Protein AF-A0A834FD44-F1 (afdb_monomer_lite)

pLDDT: mean 79.16, std 14.27, range [34.28, 94.75]

Foldseek 3Di:
DVVVVVLLVVVVCCQPPVLDDDDRDDPDPVSLCVCVVCVPRDWDKDFDKDFDCDDPPPDDPDPDRDDGAIGGPRDIDTDDDDPCVVLNVCVVVVNDPVVSVVVVVVVVVVVVVVVVVVVVVVLVVVLVPDPDDVVNVVSVVVPD

Secondary structure (DSSP, 8-state):
-HHHHHHHHHHHHIIIII--------S-GGGGGHHHH-TTT---EEEEEEEE-----S---S------EEEEEEEEEESPPPTTHHHHHHHHTT--HHHHHHHHHHHHHHHHHHHHHHHHHHHHHHHHH---HHHHHHHHHH--

InterPro domains:
  IPR000432 DNA mismatch repair protein MutS, C-terminal [PF00488] (4-111)
  IPR000432 DNA mismatch repair protein MutS, C-terminal [SM00534] (1-108)
  IPR027417 P-loop containing nucleoside triphosphate hydrolase [G3DSA:3.40.50.300] (3-142)
  IPR027417 P-loop containing nucleoside triphosphate hydrolase [SSF52540] (3-112)
  IPR045076 DNA mismatch repair MutS [PTHR11361] (4-123)

Organism: Oryzias melastigma (NCBI:txid30732)

Radius of gyration: 21.46 Å; chains: 1; bounding box: 53×49×44 Å

Sequence (144 aa):
MMVIAIAYATLEYFIKHVKSFTLFVTHYPPLCELERTYPDHVSNYHMAFLLNETCISSDTSDSDVQPEFITFLYKLTEGAAGQSYGLNVAKLAGVPDPILCTAARKAQELESVVEARRRSKKLLTDMWSITDKPSLMQWLQSNS

Structure (mmCIF, N/CA/C/O backbone):
data_AF-A0A834FD44-F1
#
_entry.id   AF-A0A834FD44-F1
#
loop_
_atom_site.group_PDB
_atom_site.id
_atom_site.type_symbol
_atom_site.label_atom_id
_atom_site.label_alt_id
_atom_site.label_comp_id
_atom_site.label_asym_id
_atom_site.label_entity_id
_atom_site.label_seq_id
_atom_site.pdbx_PDB_ins_code
_atom_site.Cartn_x
_atom_site.Cartn_y
_atom_site.Cartn_z
_atom_site.occupa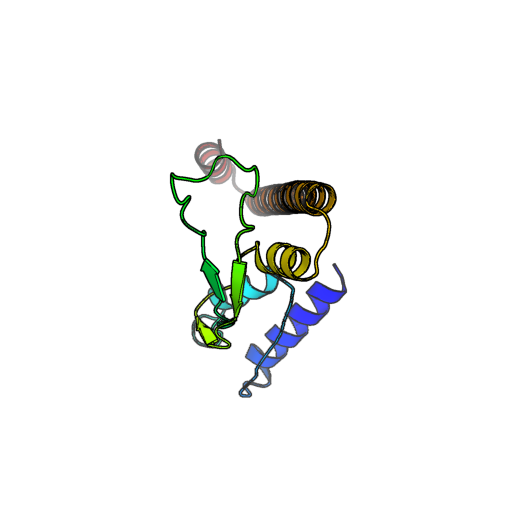ncy
_atom_site.B_iso_or_equiv
_atom_site.auth_seq_id
_atom_site.auth_comp_id
_atom_site.auth_asym_id
_atom_site.auth_atom_id
_atom_site.pdbx_PDB_model_num
ATOM 1 N N . MET A 1 1 ? -12.254 6.963 -7.212 1.00 65.06 1 MET A N 1
ATOM 2 C CA . MET A 1 1 ? -12.315 7.080 -5.733 1.00 65.06 1 MET A CA 1
ATOM 3 C C . MET A 1 1 ? -13.257 6.076 -5.077 1.00 65.06 1 MET A C 1
ATOM 5 O O . MET A 1 1 ? -12.914 5.608 -4.005 1.00 65.06 1 MET A O 1
ATOM 9 N N . MET A 1 2 ? -14.389 5.708 -5.690 1.00 82.88 2 MET A N 1
ATOM 10 C CA . MET A 1 2 ? -15.369 4.800 -5.067 1.00 82.88 2 MET A CA 1
ATOM 11 C C . MET A 1 2 ? -14.781 3.443 -4.633 1.00 82.88 2 MET A C 1
ATOM 13 O O . MET A 1 2 ? -15.014 3.020 -3.512 1.00 82.88 2 MET A O 1
ATOM 17 N N . VAL A 1 3 ? -13.946 2.806 -5.464 1.00 86.94 3 VAL A N 1
ATOM 18 C CA . VAL A 1 3 ? -13.345 1.494 -5.135 1.00 86.94 3 VAL A CA 1
ATOM 19 C C . VAL A 1 3 ? -12.409 1.567 -3.919 1.00 86.94 3 VAL A C 1
ATOM 21 O O . VAL A 1 3 ? -12.448 0.699 -3.056 1.00 86.94 3 VAL A O 1
ATOM 24 N N . ILE A 1 4 ? -11.633 2.650 -3.801 1.00 87.00 4 ILE A N 1
ATOM 25 C CA . ILE A 1 4 ? -10.753 2.894 -2.646 1.00 87.00 4 ILE A CA 1
ATOM 26 C C . ILE A 1 4 ? -11.590 3.104 -1.377 1.00 87.00 4 ILE A C 1
ATOM 28 O O . ILE A 1 4 ? -11.252 2.568 -0.327 1.00 87.00 4 ILE A O 1
ATOM 32 N N . ALA A 1 5 ? -12.700 3.844 -1.477 1.00 88.38 5 ALA A N 1
ATOM 33 C CA . ALA A 1 5 ? -13.600 4.079 -0.349 1.00 88.38 5 ALA A CA 1
ATOM 34 C C . ALA A 1 5 ? -14.266 2.782 0.139 1.00 88.38 5 ALA A C 1
ATOM 36 O O . ALA A 1 5 ? -14.348 2.555 1.342 1.00 88.38 5 ALA A O 1
ATOM 37 N N . ILE A 1 6 ? -14.681 1.907 -0.782 1.00 92.44 6 ILE A N 1
ATOM 38 C CA . ILE A 1 6 ? -15.235 0.589 -0.442 1.00 92.44 6 ILE A CA 1
ATOM 39 C C . ILE A 1 6 ? -14.177 -0.269 0.260 1.00 92.44 6 ILE A C 1
ATOM 41 O O . ILE A 1 6 ? -14.469 -0.866 1.295 1.00 92.44 6 ILE A O 1
ATOM 45 N N . ALA A 1 7 ? -12.947 -0.302 -0.260 1.00 92.38 7 ALA A N 1
ATOM 46 C CA . ALA A 1 7 ? -11.853 -1.053 0.352 1.00 92.38 7 ALA A CA 1
ATOM 47 C C . ALA A 1 7 ? -11.535 -0.545 1.769 1.00 92.38 7 ALA A C 1
ATOM 49 O O . ALA A 1 7 ? -11.420 -1.349 2.691 1.00 92.38 7 ALA A O 1
ATOM 50 N N . TYR A 1 8 ? -11.473 0.778 1.954 1.00 91.88 8 TYR A N 1
ATOM 51 C CA . TYR A 1 8 ? -11.283 1.411 3.261 1.00 91.88 8 TYR A CA 1
ATOM 52 C C . TYR A 1 8 ? -12.393 1.021 4.244 1.00 91.88 8 TYR A C 1
ATOM 54 O O . TYR A 1 8 ? -12.104 0.515 5.324 1.00 91.88 8 TYR A O 1
ATOM 62 N N . ALA A 1 9 ? -13.661 1.208 3.860 1.00 92.25 9 ALA A N 1
ATOM 63 C CA . ALA A 1 9 ? -14.804 0.921 4.726 1.00 92.25 9 ALA A CA 1
ATOM 64 C C . ALA A 1 9 ? -14.886 -0.567 5.096 1.00 92.25 9 ALA A C 1
ATOM 66 O O . ALA A 1 9 ? -15.201 -0.913 6.231 1.00 92.25 9 ALA A O 1
ATOM 67 N N . THR A 1 10 ? -14.560 -1.449 4.148 1.00 93.69 10 THR A N 1
ATO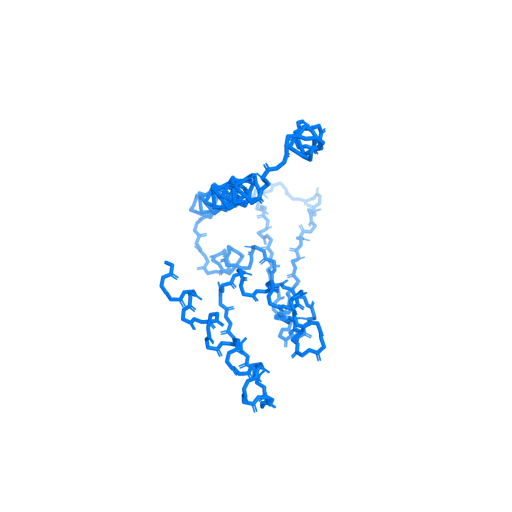M 68 C CA . THR A 1 10 ? -14.517 -2.896 4.383 1.00 93.69 10 THR A CA 1
ATOM 69 C C . THR A 1 10 ? -13.427 -3.241 5.391 1.00 93.69 10 THR A C 1
ATOM 71 O O . THR A 1 10 ? -13.707 -3.903 6.387 1.00 93.69 10 THR A O 1
ATOM 74 N N . LEU A 1 11 ? -12.199 -2.760 5.176 1.00 92.88 11 LEU A N 1
ATOM 75 C CA . LEU A 1 11 ? -11.080 -3.011 6.082 1.00 92.88 11 LEU A CA 1
ATOM 76 C C . LEU A 1 11 ? -11.365 -2.467 7.490 1.00 92.88 11 LEU A C 1
ATOM 78 O O . LEU A 1 11 ? -11.183 -3.180 8.475 1.00 92.88 11 LEU A O 1
ATOM 82 N N . GLU A 1 12 ? -11.895 -1.247 7.592 1.00 92.81 12 GLU A N 1
ATOM 83 C CA . GLU A 1 12 ? -12.296 -0.651 8.869 1.00 92.81 12 GLU A CA 1
ATOM 84 C C . GLU A 1 12 ? -13.383 -1.472 9.580 1.00 92.81 12 GLU A C 1
ATOM 86 O O . GLU A 1 12 ? -13.323 -1.655 10.800 1.00 92.81 12 GLU A O 1
ATOM 91 N N . TYR A 1 13 ? -14.346 -2.019 8.833 1.00 94.25 13 TYR A N 1
ATOM 92 C CA . TYR A 1 13 ? -15.382 -2.880 9.396 1.00 94.25 13 TYR A CA 1
ATOM 93 C C . TYR A 1 13 ? -14.799 -4.161 10.005 1.00 94.25 13 TYR A C 1
ATOM 95 O O . TYR A 1 13 ? -15.177 -4.547 11.116 1.00 94.25 13 TYR A O 1
ATOM 103 N N . PHE A 1 14 ? -13.835 -4.792 9.328 1.00 94.38 14 PHE A N 1
ATOM 104 C CA . PHE A 1 14 ? -13.141 -5.966 9.862 1.00 94.38 14 PHE A CA 1
ATOM 105 C C . PHE A 1 14 ? -12.357 -5.646 11.139 1.00 94.38 14 PHE A C 1
ATOM 107 O O . PHE A 1 14 ? -12.423 -6.421 12.093 1.00 94.38 14 PHE A O 1
ATOM 114 N N . ILE A 1 15 ? -11.690 -4.491 11.192 1.00 91.94 15 ILE A N 1
ATOM 115 C CA . ILE A 1 15 ? -10.914 -4.055 12.363 1.00 91.94 15 ILE A CA 1
ATOM 116 C C . ILE A 1 15 ? -11.829 -3.788 13.568 1.00 91.94 15 ILE A C 1
ATOM 118 O O . ILE A 1 15 ? -11.548 -4.242 14.677 1.00 91.94 15 ILE A O 1
ATOM 122 N N . LYS A 1 16 ? -12.934 -3.057 13.374 1.00 92.50 16 LYS A N 1
ATOM 123 C CA . LYS A 1 16 ? -13.795 -2.605 14.481 1.00 92.50 16 LYS A CA 1
ATOM 124 C C . LYS A 1 16 ? -14.817 -3.641 14.933 1.00 92.50 16 LYS A C 1
ATOM 126 O O . LYS A 1 16 ? -15.025 -3.798 16.137 1.00 92.50 16 LYS A O 1
ATOM 131 N N . HIS A 1 17 ? -15.482 -4.300 13.987 1.00 93.75 17 HIS A N 1
ATOM 132 C CA . HIS A 1 17 ? -16.663 -5.113 14.271 1.00 93.75 17 HIS A CA 1
ATOM 133 C C . HIS A 1 17 ? -16.350 -6.605 14.305 1.00 93.75 17 HIS A C 1
ATOM 135 O O . HIS A 1 17 ? -16.710 -7.270 15.271 1.00 93.75 17 HIS A O 1
ATOM 141 N N . VAL A 1 18 ? -15.683 -7.127 13.273 1.00 94.75 18 VAL A N 1
ATOM 142 C CA . VAL A 1 18 ? -15.460 -8.577 13.142 1.00 94.75 18 VAL A CA 1
ATOM 143 C C . VAL A 1 18 ? -14.324 -9.050 14.048 1.00 94.75 18 VAL A C 1
ATOM 145 O O . VAL A 1 18 ? -14.452 -10.088 14.692 1.00 94.75 18 VAL A O 1
ATOM 148 N N . LYS A 1 19 ? -13.222 -8.288 14.114 1.00 90.50 19 LYS A N 1
ATOM 149 C CA . LYS A 1 19 ? -12.014 -8.607 14.898 1.00 90.50 19 LYS A CA 1
ATOM 150 C C . LYS A 1 19 ? -11.446 -10.004 14.605 1.00 90.50 19 LYS A C 1
ATOM 152 O O . LYS A 1 19 ? -10.880 -10.655 15.480 1.00 90.50 19 LYS A O 1
ATOM 157 N N . SER A 1 20 ? -11.602 -10.470 13.367 1.00 92.00 20 SER A N 1
ATOM 158 C CA . SER A 1 20 ? -11.012 -11.718 12.885 1.00 92.00 20 SER A CA 1
ATOM 159 C C . SER A 1 20 ? -9.571 -11.513 12.432 1.00 92.00 20 SER A C 1
ATOM 161 O O . SER A 1 20 ? -9.209 -10.441 11.941 1.00 92.00 20 SER A O 1
ATOM 163 N N . PHE A 1 21 ? -8.771 -12.579 12.491 1.00 91.75 21 PHE A N 1
ATOM 164 C CA . PHE A 1 21 ? -7.480 -12.606 11.811 1.00 91.75 21 PHE A CA 1
ATOM 165 C C . PHE A 1 21 ? -7.701 -12.417 10.304 1.00 91.75 21 PHE A C 1
ATOM 167 O O . PHE A 1 21 ? -8.376 -13.226 9.668 1.00 91.75 21 PHE A O 1
ATOM 174 N N . THR A 1 22 ? -7.189 -11.318 9.751 1.00 92.38 22 THR A N 1
ATOM 175 C CA . THR A 1 22 ? -7.523 -10.869 8.395 1.00 92.38 22 THR A CA 1
ATOM 176 C C . THR A 1 22 ? -6.248 -10.536 7.637 1.00 92.38 22 THR A C 1
ATOM 178 O O . THR A 1 22 ? -5.467 -9.696 8.073 1.00 92.38 22 THR A O 1
ATOM 181 N N . LEU A 1 23 ? -6.060 -11.165 6.476 1.00 93.19 23 LEU A N 1
ATOM 182 C CA . LEU A 1 23 ? -5.040 -10.773 5.509 1.00 93.19 23 LEU A CA 1
ATOM 183 C C . LEU A 1 23 ? -5.709 -9.945 4.411 1.00 93.19 23 LEU A C 1
ATOM 185 O O . LEU A 1 23 ? -6.520 -10.469 3.648 1.00 93.19 23 LEU A O 1
ATOM 189 N N . PHE A 1 24 ? -5.377 -8.658 4.335 1.00 92.12 24 PHE A N 1
ATOM 190 C CA . PHE A 1 24 ? -5.962 -7.741 3.359 1.00 92.12 24 PHE A CA 1
ATOM 191 C C . PHE A 1 24 ? -4.921 -7.329 2.314 1.00 92.12 24 PHE A C 1
ATOM 193 O O . PHE A 1 24 ? -4.030 -6.530 2.591 1.00 92.12 24 PHE A O 1
ATOM 200 N N . VAL A 1 25 ? -5.029 -7.876 1.101 1.00 91.12 25 VAL A N 1
ATOM 201 C CA . VAL A 1 25 ? -4.121 -7.561 -0.014 1.00 91.12 25 VAL A CA 1
ATOM 202 C C . VAL A 1 25 ? -4.684 -6.388 -0.813 1.00 91.12 25 VAL A C 1
ATOM 204 O O . VAL A 1 25 ? -5.827 -6.433 -1.265 1.00 91.12 25 VAL A O 1
ATOM 207 N N . THR A 1 26 ? -3.892 -5.329 -0.997 1.00 89.44 26 THR A N 1
ATOM 208 C CA . THR A 1 26 ? -4.338 -4.103 -1.673 1.00 89.44 26 THR A CA 1
ATOM 209 C C . THR A 1 26 ? -3.238 -3.464 -2.516 1.00 89.44 26 THR A C 1
ATOM 211 O O . THR A 1 26 ? -2.062 -3.515 -2.172 1.00 89.44 26 THR A O 1
ATOM 214 N N . HIS A 1 27 ? -3.645 -2.810 -3.606 1.00 86.00 27 HIS A N 1
ATOM 215 C CA . HIS A 1 27 ? -2.791 -1.960 -4.443 1.00 86.00 27 HIS A CA 1
ATOM 216 C C . HIS A 1 27 ? -3.031 -0.464 -4.188 1.00 86.00 27 HIS A C 1
ATOM 218 O O . HIS A 1 27 ? -2.679 0.372 -5.018 1.00 86.00 27 HIS A O 1
ATOM 224 N N . TYR A 1 28 ? -3.686 -0.112 -3.080 1.00 85.38 28 TYR A N 1
ATOM 225 C CA . TYR A 1 28 ? -4.048 1.265 -2.754 1.00 85.38 28 TYR A CA 1
ATOM 226 C C . TYR A 1 28 ? -3.176 1.806 -1.611 1.00 85.38 28 TYR A C 1
ATOM 228 O O . TYR A 1 28 ? -3.495 1.546 -0.449 1.00 85.38 28 TYR A O 1
ATOM 236 N N . PRO A 1 29 ? -2.145 2.626 -1.904 1.00 81.44 29 PRO A N 1
ATOM 237 C CA . PRO A 1 29 ? -1.288 3.234 -0.883 1.00 81.44 29 PRO A CA 1
ATOM 238 C C . PRO A 1 29 ? -2.033 3.993 0.229 1.00 81.44 29 PRO A C 1
ATOM 240 O O . PRO A 1 29 ? -1.622 3.888 1.381 1.00 81.44 29 PRO A O 1
ATOM 243 N N . PRO A 1 30 ? -3.157 4.702 -0.036 1.00 82.38 30 PRO A N 1
ATOM 244 C CA . PRO A 1 30 ? -3.881 5.407 1.022 1.00 82.38 30 PRO A CA 1
ATOM 245 C C . PRO A 1 30 ? -4.398 4.510 2.155 1.00 82.38 30 PRO A C 1
ATOM 247 O O . PRO A 1 30 ? -4.654 5.016 3.242 1.00 82.38 30 PRO A O 1
ATOM 250 N N . LEU A 1 31 ? -4.569 3.202 1.923 1.00 85.69 31 LEU A N 1
ATOM 251 C CA . LEU A 1 31 ? -5.012 2.272 2.966 1.00 85.69 31 LEU A CA 1
ATOM 252 C C . LEU A 1 31 ? -3.901 1.959 3.975 1.00 85.69 31 LEU A C 1
ATOM 254 O O . LEU A 1 31 ? -4.211 1.614 5.111 1.00 85.69 31 LEU A O 1
ATOM 258 N N . CYS A 1 32 ? -2.628 2.140 3.616 1.00 85.56 32 CYS A N 1
ATOM 259 C CA . CYS A 1 32 ? -1.523 1.950 4.555 1.00 85.56 32 CYS A CA 1
ATOM 260 C C . CYS A 1 32 ? -1.598 2.934 5.736 1.00 85.56 32 CYS A C 1
ATOM 262 O O . CYS A 1 32 ? -1.086 2.644 6.811 1.00 85.56 32 CYS A O 1
ATOM 264 N N . GLU A 1 33 ? -2.299 4.065 5.595 1.00 85.25 33 GLU A N 1
ATOM 265 C CA . GLU A 1 33 ? -2.507 5.014 6.695 1.00 85.25 33 GLU A CA 1
ATOM 266 C C . GLU A 1 33 ? -3.401 4.478 7.825 1.00 85.25 33 GLU A C 1
ATOM 268 O O . GLU A 1 33 ? -3.357 5.025 8.931 1.00 85.25 33 GLU A O 1
ATOM 273 N N . LEU A 1 34 ? -4.181 3.408 7.601 1.00 87.25 34 LEU A N 1
ATOM 274 C CA . LEU A 1 34 ? -4.969 2.793 8.678 1.00 87.25 34 LEU A CA 1
ATOM 275 C C . LEU A 1 34 ? -4.087 2.237 9.795 1.00 87.25 34 LEU A C 1
ATOM 277 O O . LEU A 1 34 ? -4.518 2.271 10.943 1.00 87.25 34 LEU A O 1
ATOM 281 N N . GLU A 1 35 ? -2.865 1.795 9.491 1.00 88.56 35 GLU A N 1
ATOM 282 C CA . GLU A 1 35 ? -1.892 1.361 10.503 1.00 88.56 35 GLU A CA 1
ATOM 283 C C . GLU A 1 35 ? -1.637 2.464 11.537 1.00 88.56 35 GLU A C 1
ATOM 285 O O . GLU A 1 35 ? -1.642 2.213 12.735 1.00 88.56 35 GLU A O 1
ATOM 290 N N . ARG A 1 36 ? -1.539 3.725 11.097 1.00 87.62 36 ARG A N 1
ATOM 291 C CA . ARG A 1 36 ? -1.359 4.870 12.007 1.00 87.62 36 ARG A CA 1
ATOM 292 C C . ARG A 1 36 ? -2.601 5.158 12.850 1.00 87.62 36 ARG A C 1
ATOM 294 O O . ARG A 1 36 ? -2.485 5.765 13.908 1.00 87.62 36 ARG A O 1
ATOM 301 N N . THR A 1 37 ? -3.778 4.776 12.360 1.00 88.94 37 THR A N 1
ATOM 302 C CA . THR A 1 37 ? -5.060 4.995 13.049 1.00 88.94 37 THR A CA 1
ATOM 303 C C . THR A 1 37 ? -5.351 3.878 14.055 1.00 88.94 37 THR A C 1
ATOM 305 O O . THR A 1 37 ? -5.946 4.137 15.097 1.00 88.94 37 THR A O 1
ATOM 308 N N . TYR A 1 38 ? -4.907 2.652 13.763 1.00 89.88 38 TYR A N 1
ATOM 309 C CA . TYR A 1 38 ? -5.129 1.452 14.574 1.00 89.88 38 TYR A CA 1
ATOM 310 C C . TYR A 1 38 ? -3.817 0.668 14.790 1.00 89.88 38 TYR A C 1
ATOM 312 O O . TYR A 1 38 ? -3.713 -0.473 14.331 1.00 89.88 38 TYR A O 1
ATOM 320 N N . PRO A 1 39 ? -2.824 1.244 15.495 1.00 88.00 39 PRO A N 1
ATOM 321 C CA . PRO A 1 39 ? -1.486 0.655 15.621 1.00 88.00 39 PRO A CA 1
ATOM 322 C C . PRO A 1 39 ? -1.477 -0.698 16.347 1.00 88.00 39 PRO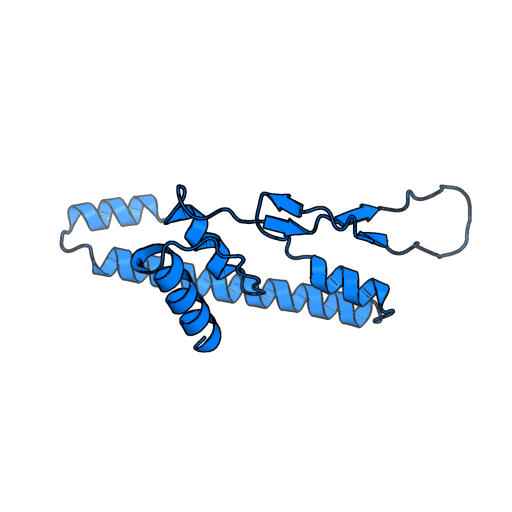 A C 1
ATOM 324 O O . PRO A 1 39 ? -0.643 -1.546 16.058 1.00 88.00 39 PRO A O 1
ATOM 327 N N . ASP A 1 40 ? -2.435 -0.934 17.247 1.00 89.56 40 ASP A N 1
ATOM 328 C CA . ASP A 1 40 ? -2.526 -2.182 18.019 1.00 89.56 40 ASP A CA 1
ATOM 329 C C . ASP A 1 40 ? -3.191 -3.338 17.247 1.00 89.56 40 ASP A C 1
ATOM 331 O O . ASP A 1 40 ? -3.254 -4.471 17.731 1.00 89.56 40 ASP A O 1
ATOM 335 N N . HIS A 1 41 ? -3.765 -3.060 16.073 1.00 89.31 41 HIS A N 1
ATOM 336 C CA . HIS A 1 41 ? -4.603 -4.014 15.336 1.00 89.31 41 HIS A CA 1
ATOM 337 C C . HIS A 1 41 ? -4.197 -4.199 13.876 1.00 89.31 41 HIS A C 1
ATOM 339 O O . HIS A 1 41 ? -4.612 -5.176 13.252 1.00 89.31 41 HIS A O 1
ATOM 345 N N . VAL A 1 42 ? -3.431 -3.266 13.317 1.00 91.50 42 VAL A N 1
ATOM 346 C CA . VAL A 1 42 ? -3.057 -3.253 11.906 1.00 91.50 42 VAL A CA 1
ATOM 347 C C . VAL A 1 42 ? -1.548 -3.134 11.807 1.00 91.50 42 VAL A C 1
ATOM 349 O O . VAL A 1 42 ? -0.956 -2.258 12.424 1.00 91.50 42 VAL A O 1
ATOM 352 N N . SER A 1 43 ? -0.952 -3.986 10.980 1.00 90.69 43 SER A N 1
ATOM 353 C CA . SER A 1 43 ? 0.461 -3.915 10.623 1.00 90.69 43 SER A CA 1
ATOM 354 C C . SER A 1 43 ? 0.588 -4.052 9.111 1.00 90.69 43 SER A C 1
ATOM 356 O O . SER A 1 43 ? -0.016 -4.948 8.508 1.00 90.69 43 SER A O 1
ATOM 358 N N . ASN A 1 44 ? 1.326 -3.142 8.483 1.00 91.62 44 ASN A N 1
ATOM 359 C CA . ASN A 1 44 ? 1.552 -3.152 7.045 1.00 91.62 44 ASN A CA 1
ATOM 360 C C . ASN A 1 44 ? 2.704 -4.093 6.695 1.00 91.62 44 ASN A C 1
ATOM 362 O O . ASN A 1 44 ? 3.766 -4.063 7.313 1.00 91.62 44 ASN A O 1
ATOM 366 N N . TYR A 1 45 ? 2.513 -4.881 5.641 1.00 91.00 45 TYR A N 1
ATOM 367 C CA . TYR A 1 45 ? 3.545 -5.757 5.103 1.00 91.00 45 TYR A CA 1
ATOM 368 C C . TYR A 1 45 ? 3.593 -5.679 3.581 1.00 91.00 45 TYR A C 1
ATOM 370 O O . TYR A 1 45 ? 2.578 -5.460 2.916 1.00 91.00 45 TYR A O 1
ATOM 378 N N . HIS A 1 46 ? 4.772 -5.937 3.025 1.00 90.00 46 HIS A N 1
ATOM 379 C CA . HIS A 1 46 ? 4.995 -6.072 1.592 1.00 90.00 46 HIS A CA 1
ATOM 380 C C . HIS A 1 46 ? 5.948 -7.235 1.293 1.00 90.00 46 HIS A C 1
ATOM 382 O O . HIS A 1 46 ? 6.634 -7.755 2.172 1.00 90.00 46 HIS A O 1
ATOM 388 N N . MET A 1 47 ? 5.987 -7.659 0.030 1.00 88.62 47 MET A N 1
ATOM 389 C CA . MET A 1 47 ? 6.943 -8.668 -0.427 1.00 88.62 47 MET A CA 1
ATOM 390 C C . MET A 1 47 ? 8.278 -8.010 -0.760 1.00 88.62 47 MET A C 1
ATOM 392 O O . MET A 1 47 ? 8.342 -7.116 -1.604 1.00 88.62 47 MET A O 1
ATOM 396 N N . ALA A 1 48 ? 9.340 -8.474 -0.108 1.00 84.12 48 ALA A N 1
ATOM 397 C CA . ALA A 1 48 ? 10.687 -7.973 -0.298 1.00 84.12 48 ALA A CA 1
ATOM 398 C C . ALA A 1 48 ? 11.216 -8.271 -1.703 1.00 84.12 48 ALA A C 1
ATOM 400 O O . ALA A 1 48 ? 11.017 -9.355 -2.268 1.00 84.12 48 ALA A O 1
ATOM 401 N N . PHE A 1 49 ? 11.971 -7.314 -2.222 1.00 82.12 49 PHE A N 1
ATOM 402 C CA . PHE A 1 49 ? 12.708 -7.424 -3.466 1.00 82.12 49 PHE A CA 1
ATOM 403 C C . PHE A 1 49 ? 14.083 -6.782 -3.294 1.00 82.12 49 PHE A C 1
ATOM 405 O O . PHE A 1 49 ? 14.248 -5.864 -2.491 1.00 82.12 49 PHE A O 1
ATOM 412 N N . LEU A 1 50 ? 15.066 -7.275 -4.040 1.00 78.81 50 LEU A N 1
ATOM 413 C CA . LEU A 1 50 ? 16.377 -6.647 -4.152 1.00 78.81 50 LEU A CA 1
ATOM 414 C C . LEU A 1 50 ? 16.477 -5.955 -5.502 1.00 78.81 50 LEU A C 1
ATOM 416 O O . LEU A 1 50 ? 16.134 -6.544 -6.529 1.00 78.81 50 LEU A O 1
ATOM 420 N N . LEU A 1 51 ? 16.945 -4.714 -5.473 1.00 71.62 51 LEU A N 1
ATOM 421 C CA . LEU A 1 51 ? 17.426 -3.999 -6.644 1.00 71.62 51 LEU A CA 1
ATOM 422 C C . LEU A 1 51 ? 18.923 -4.261 -6.731 1.00 71.62 51 LEU A C 1
ATOM 424 O O . LEU A 1 51 ? 19.682 -3.793 -5.883 1.00 71.62 51 LEU A O 1
ATOM 428 N N . ASN A 1 52 ? 19.333 -5.053 -7.717 1.00 63.44 52 ASN A N 1
ATOM 429 C CA . ASN A 1 52 ? 20.745 -5.208 -8.012 1.00 63.44 52 ASN A CA 1
ATOM 430 C C . ASN A 1 52 ? 21.125 -4.141 -9.040 1.00 63.44 52 ASN A C 1
ATOM 432 O O . ASN A 1 52 ? 20.747 -4.226 -10.212 1.00 63.44 52 ASN A O 1
ATOM 436 N N . GLU A 1 53 ? 21.887 -3.148 -8.590 1.00 55.12 53 GLU A N 1
ATOM 437 C CA . GLU A 1 53 ? 22.679 -2.309 -9.480 1.00 55.12 53 GLU A CA 1
ATOM 438 C C . GLU A 1 53 ? 23.858 -3.155 -9.964 1.00 55.12 53 GLU A C 1
ATOM 440 O O . GLU A 1 53 ? 24.726 -3.549 -9.182 1.00 55.12 53 GLU A O 1
ATOM 445 N N . THR A 1 54 ? 23.880 -3.506 -11.247 1.00 47.06 54 THR A N 1
ATOM 446 C CA . THR A 1 54 ? 25.040 -4.196 -11.810 1.00 47.06 54 THR A CA 1
ATOM 447 C C . THR A 1 54 ? 26.181 -3.187 -11.877 1.00 47.06 54 THR A C 1
ATOM 449 O O . THR A 1 54 ? 26.127 -2.235 -12.654 1.00 47.06 54 THR A O 1
ATOM 452 N N . CYS A 1 55 ? 27.194 -3.375 -11.027 1.00 37.00 55 CYS A N 1
ATOM 453 C CA . CYS A 1 55 ? 28.418 -2.587 -11.028 1.00 37.00 55 CYS A CA 1
ATOM 454 C C . CYS A 1 55 ? 28.975 -2.485 -12.450 1.00 37.00 55 CYS A C 1
ATOM 456 O O . CYS A 1 55 ? 29.172 -3.498 -13.123 1.00 37.00 55 CYS A O 1
ATOM 458 N N . ILE A 1 56 ? 29.258 -1.255 -12.872 1.00 43.00 56 ILE A N 1
ATOM 459 C CA . ILE A 1 56 ? 30.018 -0.952 -14.081 1.00 43.00 56 ILE A CA 1
ATOM 460 C C . ILE A 1 56 ? 31.350 -1.698 -13.956 1.00 43.00 56 ILE A C 1
ATOM 462 O O . ILE A 1 56 ? 32.198 -1.330 -13.144 1.00 43.00 56 ILE A O 1
ATOM 466 N N . SER A 1 57 ? 31.524 -2.775 -14.720 1.00 34.28 57 SER A N 1
ATOM 467 C CA . SER A 1 57 ? 32.859 -3.308 -14.963 1.00 34.28 57 SER A CA 1
ATOM 468 C C . SER A 1 57 ? 33.530 -2.333 -15.921 1.00 34.28 57 SER A C 1
ATOM 470 O O . SER A 1 57 ? 33.036 -2.049 -17.008 1.00 34.28 57 SER A O 1
ATOM 472 N N . SER A 1 58 ? 34.620 -1.749 -15.449 1.00 40.19 58 SER A N 1
ATOM 473 C CA . SER A 1 58 ? 35.377 -0.649 -16.041 1.00 40.19 58 SER A CA 1
ATOM 474 C C . SER A 1 58 ? 36.032 -0.946 -17.393 1.00 40.19 58 SER A C 1
ATOM 476 O O . SER A 1 58 ? 36.780 -0.108 -17.878 1.00 40.19 58 SER A O 1
ATOM 478 N N . ASP A 1 59 ? 35.782 -2.097 -18.021 1.00 44.06 59 ASP A N 1
ATOM 479 C CA . ASP A 1 59 ? 36.732 -2.660 -18.983 1.00 44.06 59 ASP A CA 1
ATOM 480 C C . ASP A 1 59 ? 36.080 -3.383 -20.168 1.00 44.06 59 ASP A C 1
ATOM 482 O O . ASP A 1 59 ? 36.541 -4.447 -20.558 1.00 44.06 59 ASP A O 1
ATOM 486 N N . THR A 1 60 ? 35.046 -2.820 -20.797 1.00 40.75 60 THR A N 1
ATOM 487 C CA . THR A 1 60 ? 34.737 -3.171 -22.198 1.00 40.75 60 THR A CA 1
ATOM 488 C C . THR A 1 60 ? 34.005 -2.040 -22.906 1.00 40.75 60 THR A C 1
ATOM 490 O O . THR A 1 60 ? 32.939 -1.593 -22.495 1.00 40.75 60 THR A O 1
ATOM 493 N N . SER A 1 61 ? 34.616 -1.582 -23.993 1.00 44.81 61 SER A N 1
ATOM 494 C CA . SER A 1 61 ? 34.182 -0.533 -24.908 1.00 44.81 61 SER A CA 1
ATOM 495 C C . SER A 1 61 ? 33.035 -0.974 -25.819 1.00 44.81 61 SER A C 1
ATOM 497 O O . SER A 1 61 ? 33.152 -0.846 -27.033 1.00 44.81 61 SER A O 1
ATOM 499 N N . ASP A 1 62 ? 31.948 -1.486 -25.252 1.00 41.94 62 ASP A N 1
ATOM 500 C CA . ASP A 1 62 ? 30.695 -1.666 -25.974 1.00 41.94 62 ASP A CA 1
ATOM 501 C C . ASP A 1 62 ? 29.527 -1.289 -25.066 1.00 41.94 62 ASP A C 1
ATOM 503 O O . ASP A 1 62 ? 29.414 -1.683 -23.908 1.00 41.94 62 ASP A O 1
ATOM 507 N N . SER A 1 63 ? 28.701 -0.419 -25.620 1.00 41.59 63 SER A N 1
ATOM 508 C CA . SER A 1 63 ? 27.557 0.269 -25.047 1.00 41.59 63 SER A CA 1
ATOM 509 C C . SER A 1 63 ? 26.439 -0.682 -24.619 1.00 41.59 63 SER A C 1
ATOM 511 O O . SER A 1 63 ? 25.404 -0.739 -25.277 1.00 41.59 63 SER A O 1
ATOM 513 N N . ASP A 1 64 ? 26.628 -1.409 -23.524 1.00 43.44 64 ASP A N 1
ATOM 514 C CA . ASP A 1 64 ? 25.576 -2.238 -22.938 1.00 43.44 64 ASP A CA 1
ATOM 515 C C . ASP A 1 64 ? 25.479 -1.958 -21.434 1.00 43.44 64 ASP A C 1
ATOM 517 O O . ASP A 1 64 ? 26.049 -2.640 -20.580 1.00 43.44 64 ASP A O 1
ATOM 521 N N . VAL A 1 65 ? 24.782 -0.863 -21.112 1.00 45.94 65 VAL A N 1
ATOM 522 C CA . VAL A 1 65 ? 24.379 -0.534 -19.741 1.00 45.94 65 VAL A CA 1
ATOM 523 C C . VAL A 1 65 ? 23.412 -1.627 -19.302 1.00 45.94 65 VAL A C 1
ATOM 525 O O . VAL A 1 65 ? 22.232 -1.592 -19.647 1.00 45.94 65 VAL A O 1
ATOM 528 N N . GLN A 1 66 ? 23.921 -2.627 -18.579 1.00 48.16 66 GLN A N 1
ATOM 529 C CA . GLN A 1 66 ? 23.095 -3.731 -18.104 1.00 48.16 66 GLN A CA 1
ATOM 530 C C . GLN A 1 66 ? 21.953 -3.173 -17.240 1.00 48.16 66 GLN A C 1
ATOM 532 O O . GLN A 1 66 ? 22.209 -2.454 -16.267 1.00 48.16 66 GLN A O 1
ATOM 537 N N . PRO A 1 67 ? 20.690 -3.459 -17.589 1.00 52.06 67 PRO A N 1
ATOM 538 C CA . PRO A 1 67 ? 19.554 -2.902 -16.886 1.00 52.06 67 PRO A CA 1
ATOM 539 C C . PRO A 1 67 ? 19.523 -3.412 -15.446 1.00 52.06 67 PRO A C 1
ATOM 541 O O . PRO A 1 67 ? 19.645 -4.604 -15.187 1.00 52.06 67 PRO A O 1
ATOM 544 N N . GLU A 1 68 ? 19.310 -2.481 -14.519 1.00 60.12 68 GLU A N 1
ATOM 545 C CA . GLU A 1 68 ? 18.929 -2.728 -13.125 1.00 60.12 68 GLU A CA 1
ATOM 546 C C . GLU A 1 68 ? 17.965 -3.928 -13.025 1.00 60.12 68 GLU A C 1
ATOM 548 O O . GLU A 1 68 ? 16.876 -3.897 -13.614 1.00 60.12 68 GLU A O 1
ATOM 553 N N . PHE A 1 69 ? 18.392 -5.003 -12.353 1.00 63.59 69 PHE A N 1
ATOM 554 C CA . PHE A 1 69 ? 17.652 -6.266 -12.298 1.00 63.59 69 PHE A CA 1
ATOM 555 C C . PHE A 1 69 ? 17.001 -6.426 -10.926 1.00 63.59 69 PHE A C 1
ATOM 557 O O . PHE A 1 69 ? 17.663 -6.321 -9.890 1.00 63.59 69 PHE A O 1
ATOM 564 N N . ILE A 1 70 ? 15.694 -6.697 -10.916 1.00 73.69 70 ILE A N 1
ATOM 565 C CA . ILE A 1 70 ? 14.941 -6.910 -9.681 1.00 73.69 70 ILE A CA 1
ATOM 566 C C . ILE A 1 70 ? 14.882 -8.402 -9.352 1.00 73.69 70 ILE A C 1
ATOM 568 O O . ILE A 1 70 ? 14.498 -9.225 -10.183 1.00 73.69 70 ILE A O 1
ATOM 572 N N . THR A 1 71 ? 15.241 -8.761 -8.123 1.00 78.50 71 THR A N 1
ATOM 573 C CA . THR A 1 71 ? 15.126 -10.136 -7.623 1.00 78.50 71 THR A CA 1
ATOM 574 C C . THR A 1 71 ? 14.027 -10.201 -6.574 1.00 78.50 71 THR A C 1
ATOM 576 O O . THR A 1 71 ? 14.139 -9.592 -5.509 1.00 78.50 71 THR A O 1
ATOM 579 N N . PHE A 1 72 ? 12.956 -10.946 -6.854 1.00 81.19 72 PHE A N 1
ATOM 580 C CA . PHE A 1 72 ? 11.884 -11.177 -5.886 1.00 81.19 72 PHE A CA 1
ATOM 581 C C . PHE A 1 72 ? 12.340 -12.192 -4.842 1.00 81.19 72 PHE A C 1
ATOM 583 O O . PHE A 1 72 ? 12.628 -13.341 -5.168 1.00 81.19 72 PHE A O 1
ATOM 590 N N . LEU A 1 73 ? 12.384 -11.773 -3.577 1.00 83.69 73 LEU A N 1
ATOM 591 C CA . LEU A 1 73 ? 12.773 -12.653 -2.475 1.00 83.69 73 LEU A CA 1
ATOM 592 C C . LEU A 1 73 ? 11.601 -13.484 -1.946 1.00 83.69 73 LEU A C 1
ATOM 594 O O . LEU A 1 73 ? 11.821 -14.401 -1.160 1.00 83.69 73 LEU A O 1
ATOM 598 N N . TYR A 1 74 ? 10.363 -13.132 -2.323 1.00 83.50 74 TYR A N 1
ATOM 599 C CA . TYR A 1 74 ? 9.118 -13.728 -1.811 1.00 83.50 74 TYR A CA 1
ATOM 600 C C . TYR A 1 74 ? 9.052 -13.791 -0.275 1.00 83.50 74 TYR A C 1
ATOM 602 O O . TYR A 1 74 ? 8.343 -14.609 0.307 1.00 83.50 74 TYR A O 1
ATOM 610 N N . LYS A 1 75 ? 9.804 -12.910 0.390 1.00 85.62 75 LYS A N 1
ATOM 611 C CA . LYS A 1 75 ? 9.860 -12.789 1.840 1.00 85.62 75 LYS A CA 1
ATOM 612 C C . LYS A 1 75 ? 8.945 -11.654 2.266 1.00 85.62 75 LYS A C 1
ATOM 614 O O . LYS A 1 75 ? 9.065 -10.548 1.748 1.00 85.62 75 LYS A O 1
ATOM 619 N N . LEU A 1 76 ? 8.058 -11.926 3.216 1.00 87.75 76 LEU A N 1
ATOM 620 C CA . LEU A 1 76 ? 7.218 -10.896 3.812 1.00 87.75 76 LEU A CA 1
ATOM 621 C C . LEU A 1 76 ? 8.074 -10.010 4.729 1.00 87.75 76 LEU A C 1
ATOM 623 O O . LEU A 1 76 ? 8.727 -10.518 5.643 1.00 87.75 76 LEU A O 1
ATOM 627 N N . THR A 1 77 ? 8.065 -8.705 4.476 1.00 87.69 77 THR A N 1
ATOM 628 C CA . THR A 1 77 ? 8.774 -7.691 5.265 1.00 87.69 77 THR A CA 1
ATOM 629 C C . THR A 1 77 ? 7.786 -6.629 5.726 1.00 87.69 77 THR A C 1
ATOM 631 O O . THR A 1 77 ? 6.818 -6.319 5.031 1.00 87.69 77 THR A O 1
ATOM 634 N N . GLU A 1 78 ? 8.011 -6.099 6.922 1.00 88.06 78 GLU A N 1
ATOM 635 C CA . GLU A 1 78 ? 7.190 -5.044 7.513 1.00 88.06 78 GLU A CA 1
ATOM 636 C C . GLU A 1 78 ? 7.345 -3.713 6.758 1.00 88.06 78 GLU A C 1
ATOM 638 O O . GLU A 1 78 ? 8.398 -3.414 6.187 1.00 88.06 78 GLU A O 1
ATOM 643 N N . GLY A 1 79 ? 6.279 -2.920 6.745 1.00 85.56 79 GLY A N 1
ATOM 644 C CA . GLY A 1 79 ? 6.204 -1.621 6.086 1.00 85.56 79 GLY A CA 1
ATOM 645 C C . GLY A 1 79 ? 5.431 -1.640 4.767 1.00 85.56 79 GLY A C 1
ATOM 646 O O . GLY A 1 79 ? 5.098 -2.690 4.210 1.00 85.56 79 GLY A O 1
ATOM 647 N N . ALA A 1 80 ? 5.139 -0.443 4.260 1.00 79.62 80 ALA A N 1
ATOM 648 C CA . ALA A 1 80 ? 4.452 -0.248 2.987 1.00 79.62 80 ALA A CA 1
ATOM 649 C C . ALA A 1 80 ? 5.382 -0.515 1.790 1.00 79.62 80 ALA A C 1
ATOM 651 O O . ALA A 1 80 ? 6.583 -0.253 1.843 1.00 79.62 80 ALA A O 1
ATOM 652 N N . ALA A 1 81 ? 4.813 -1.010 0.689 1.00 74.62 81 ALA A N 1
ATOM 653 C CA . ALA A 1 81 ? 5.565 -1.248 -0.539 1.00 74.62 81 ALA A CA 1
ATOM 654 C C . ALA A 1 81 ? 6.080 0.070 -1.151 1.00 74.62 81 ALA A C 1
ATOM 656 O O . ALA A 1 81 ? 5.353 1.061 -1.219 1.00 74.62 81 ALA A O 1
ATOM 657 N N . GLY A 1 82 ? 7.324 0.059 -1.640 1.00 69.25 82 GLY A N 1
ATOM 658 C CA . GLY A 1 82 ? 7.923 1.193 -2.347 1.00 69.25 82 GLY A CA 1
ATOM 659 C C . GLY A 1 82 ? 7.292 1.460 -3.721 1.00 69.25 82 GLY A C 1
ATOM 660 O O . GLY A 1 82 ? 6.786 0.554 -4.385 1.00 69.25 82 GLY A O 1
ATOM 661 N N . GLN A 1 83 ? 7.365 2.716 -4.173 1.00 61.81 83 GLN A N 1
ATOM 662 C CA . GLN A 1 83 ? 6.711 3.217 -5.395 1.00 61.81 83 GLN A CA 1
ATOM 663 C C . GLN A 1 83 ? 7.217 2.582 -6.709 1.00 61.81 83 GLN A C 1
ATOM 665 O O . GLN A 1 83 ? 6.514 2.610 -7.718 1.00 61.81 83 GLN A O 1
ATOM 670 N N . SER A 1 84 ? 8.413 1.987 -6.728 1.00 63.78 84 SER A N 1
ATOM 671 C CA . SER A 1 84 ? 9.085 1.529 -7.955 1.00 63.78 84 SER A CA 1
ATOM 672 C C . SER A 1 84 ? 8.764 0.089 -8.383 1.00 63.78 84 SER A C 1
ATOM 674 O O . SER A 1 84 ? 9.176 -0.330 -9.464 1.00 63.78 84 SER A O 1
ATOM 676 N N . TYR A 1 85 ? 7.978 -0.667 -7.605 1.00 74.38 85 TYR A N 1
ATOM 677 C CA . TYR A 1 85 ? 7.705 -2.089 -7.875 1.00 74.38 85 TYR A CA 1
ATOM 678 C C . TYR A 1 85 ? 7.142 -2.346 -9.285 1.00 74.38 85 TYR A C 1
ATOM 680 O O . TYR A 1 85 ? 7.659 -3.179 -10.025 1.00 74.38 85 TYR A O 1
ATOM 688 N N . GLY A 1 86 ? 6.108 -1.600 -9.690 1.00 78.31 86 GLY A N 1
ATOM 689 C CA . GLY A 1 86 ? 5.440 -1.813 -10.981 1.00 78.31 86 GLY A CA 1
ATOM 690 C C . GLY A 1 86 ? 6.307 -1.454 -12.190 1.00 78.31 86 GLY A C 1
ATOM 691 O O . GLY A 1 86 ? 6.249 -2.132 -13.214 1.00 78.31 86 GLY A O 1
ATOM 692 N N . LEU A 1 87 ? 7.141 -0.419 -12.063 1.00 78.56 87 LEU A N 1
ATOM 693 C CA . LEU A 1 87 ? 8.026 0.016 -13.142 1.00 78.56 87 LEU A CA 1
ATOM 694 C C . LEU A 1 87 ? 9.155 -0.998 -13.374 1.00 78.56 87 LEU A C 1
ATOM 696 O O . LEU A 1 87 ? 9.467 -1.335 -14.515 1.00 78.56 87 LEU A O 1
ATOM 700 N N . ASN A 1 88 ? 9.694 -1.552 -12.288 1.00 77.12 88 ASN A N 1
ATOM 701 C CA . ASN A 1 88 ? 10.739 -2.572 -12.335 1.00 77.12 88 ASN A CA 1
ATOM 702 C C . ASN A 1 88 ? 10.230 -3.903 -12.911 1.00 77.12 88 ASN A C 1
ATOM 704 O O . ASN A 1 88 ? 10.930 -4.549 -13.689 1.00 77.12 88 ASN A O 1
ATOM 708 N N . VAL A 1 89 ? 8.985 -4.290 -12.605 1.00 82.12 89 VAL A N 1
ATOM 709 C CA . VAL A 1 89 ? 8.333 -5.456 -13.232 1.00 82.12 89 VAL A CA 1
ATOM 710 C C . VAL A 1 89 ? 8.143 -5.239 -14.738 1.00 82.12 89 VAL A C 1
ATOM 712 O O . VAL A 1 89 ? 8.398 -6.147 -15.525 1.00 82.12 89 VAL A O 1
ATOM 715 N N . ALA A 1 90 ? 7.724 -4.042 -15.159 1.00 82.94 90 ALA A N 1
ATOM 716 C CA . ALA A 1 90 ? 7.553 -3.721 -16.577 1.00 82.94 90 ALA A CA 1
ATOM 717 C C . ALA A 1 90 ? 8.886 -3.766 -17.346 1.00 82.94 90 ALA A C 1
ATOM 719 O O . ALA A 1 90 ? 8.929 -4.263 -18.471 1.00 82.94 90 ALA A O 1
ATOM 720 N N . LYS A 1 91 ? 9.983 -3.332 -16.714 1.00 80.50 91 LYS A N 1
ATOM 721 C CA . LYS A 1 91 ? 11.341 -3.470 -17.258 1.00 80.50 91 LYS A CA 1
ATOM 722 C C . LYS A 1 91 ? 11.728 -4.934 -17.468 1.00 80.50 91 LYS A C 1
ATOM 724 O O . LYS A 1 91 ? 12.181 -5.294 -18.550 1.00 80.50 91 LYS A O 1
ATOM 729 N N . LEU A 1 92 ? 11.466 -5.793 -16.478 1.00 78.25 92 LEU A N 1
ATOM 730 C CA . LEU A 1 92 ? 11.703 -7.239 -16.581 1.00 78.25 92 LEU A CA 1
ATOM 731 C C . LEU A 1 92 ? 10.870 -7.892 -17.699 1.00 78.25 92 LEU A C 1
ATOM 733 O O . LEU A 1 92 ? 11.326 -8.830 -18.345 1.00 78.25 92 LEU A O 1
ATOM 737 N N . ALA A 1 93 ? 9.664 -7.381 -17.956 1.00 84.38 93 ALA A N 1
ATOM 738 C CA . ALA A 1 93 ? 8.795 -7.841 -19.039 1.00 84.38 93 ALA A CA 1
ATOM 739 C C . ALA A 1 93 ? 9.240 -7.377 -20.444 1.00 84.38 93 ALA A C 1
ATOM 741 O O . ALA A 1 93 ? 8.563 -7.684 -21.425 1.00 84.38 93 ALA A O 1
ATOM 742 N N . GLY A 1 94 ? 10.349 -6.637 -20.556 1.00 82.31 94 GLY A N 1
ATOM 743 C CA . GLY A 1 94 ? 10.877 -6.147 -21.830 1.00 82.31 94 GLY A CA 1
ATOM 744 C C . GLY A 1 94 ? 10.136 -4.928 -22.380 1.00 82.31 94 GLY A C 1
ATOM 745 O O . GLY A 1 94 ? 10.162 -4.686 -23.587 1.00 82.31 94 GLY A O 1
ATOM 746 N N . VAL A 1 95 ? 9.450 -4.158 -21.527 1.00 84.81 95 VAL A N 1
ATOM 747 C CA . VAL A 1 95 ? 8.848 -2.887 -21.949 1.00 84.81 95 VAL A CA 1
ATOM 748 C C . VAL A 1 95 ? 9.968 -1.892 -22.293 1.00 84.81 95 VAL A C 1
ATOM 750 O O . VAL A 1 95 ? 10.856 -1.690 -21.467 1.00 84.81 95 VAL A O 1
ATOM 753 N N . PRO A 1 96 ? 9.923 -1.229 -23.465 1.00 86.94 96 PRO A N 1
ATOM 754 C CA . PRO A 1 96 ? 10.945 -0.267 -23.872 1.00 86.94 96 PRO A CA 1
ATOM 755 C C . PRO A 1 96 ? 11.186 0.858 -22.853 1.00 86.94 96 PRO A C 1
ATOM 757 O O . PRO A 1 96 ? 10.236 1.504 -22.397 1.00 86.94 96 PRO A O 1
ATOM 760 N N . ASP A 1 97 ? 12.455 1.189 -22.600 1.00 82.00 97 ASP A N 1
ATOM 761 C CA . ASP A 1 97 ? 12.879 2.297 -21.730 1.00 82.00 97 ASP A CA 1
ATOM 762 C C . ASP A 1 97 ? 12.174 3.644 -21.977 1.00 82.00 97 ASP A C 1
ATOM 764 O O . ASP A 1 97 ? 11.770 4.274 -20.998 1.00 82.00 97 ASP A O 1
ATOM 768 N N . PRO A 1 98 ? 11.925 4.117 -23.221 1.00 87.38 98 PRO A N 1
ATOM 769 C CA . PRO A 1 98 ? 11.209 5.384 -23.414 1.00 87.38 98 PRO A CA 1
ATOM 770 C C . PRO A 1 98 ? 9.782 5.369 -22.837 1.00 87.38 98 PRO A C 1
ATOM 772 O O . PRO A 1 98 ? 9.281 6.405 -22.379 1.00 87.38 98 PRO A O 1
ATOM 775 N N . ILE A 1 99 ? 9.128 4.202 -22.815 1.00 87.94 99 ILE A N 1
ATOM 776 C CA . ILE A 1 99 ? 7.800 4.024 -22.216 1.00 87.94 99 ILE A CA 1
ATOM 777 C C . ILE A 1 99 ? 7.921 4.049 -20.692 1.00 87.94 99 ILE A C 1
ATOM 779 O O . ILE A 1 99 ? 7.151 4.754 -20.038 1.00 87.94 99 ILE A O 1
ATOM 783 N N . LEU A 1 100 ? 8.912 3.350 -20.132 1.00 84.06 100 LEU A N 1
ATOM 784 C CA . LEU A 1 100 ? 9.170 3.321 -18.690 1.00 84.06 100 LEU A CA 1
ATOM 785 C C . LEU A 1 100 ? 9.505 4.714 -18.145 1.00 84.06 100 LEU A C 1
ATOM 787 O O . LEU A 1 100 ? 8.896 5.149 -17.169 1.00 84.06 100 LEU A O 1
ATOM 791 N N . CYS A 1 101 ? 10.376 5.467 -18.818 1.00 83.44 101 CYS A N 1
ATOM 792 C CA . CYS A 1 101 ? 10.704 6.848 -18.454 1.00 83.44 101 CYS A CA 1
ATOM 793 C C . CYS A 1 101 ? 9.463 7.751 -18.454 1.00 83.44 101 CYS A C 1
ATOM 795 O O . CYS A 1 101 ? 9.253 8.553 -17.540 1.00 83.44 101 CYS A O 1
ATOM 797 N N . THR A 1 102 ? 8.600 7.604 -19.462 1.00 87.31 102 THR A N 1
ATOM 798 C CA . THR A 1 102 ? 7.351 8.371 -19.538 1.00 87.31 102 THR A CA 1
ATOM 799 C C . THR A 1 102 ? 6.387 7.984 -18.416 1.00 87.31 102 THR A C 1
ATOM 801 O O . THR A 1 102 ? 5.786 8.866 -17.799 1.00 87.31 102 THR A O 1
ATOM 804 N N . ALA A 1 103 ? 6.257 6.688 -18.125 1.00 84.88 103 ALA A N 1
ATOM 805 C CA . ALA A 1 103 ? 5.409 6.175 -17.056 1.00 84.88 103 ALA A CA 1
ATOM 806 C C . ALA A 1 103 ? 5.884 6.642 -15.672 1.00 84.88 103 ALA A C 1
ATOM 808 O O . ALA A 1 103 ? 5.060 7.102 -14.883 1.00 84.88 103 ALA A O 1
ATOM 809 N N . ALA A 1 104 ? 7.194 6.614 -15.407 1.00 84.88 104 ALA A N 1
ATOM 810 C CA . ALA A 1 104 ? 7.794 7.101 -14.164 1.00 84.88 104 ALA A CA 1
ATOM 811 C C . ALA A 1 104 ? 7.466 8.578 -13.920 1.00 84.88 104 ALA A C 1
ATOM 813 O O . ALA A 1 104 ? 6.919 8.942 -12.878 1.00 84.88 104 ALA A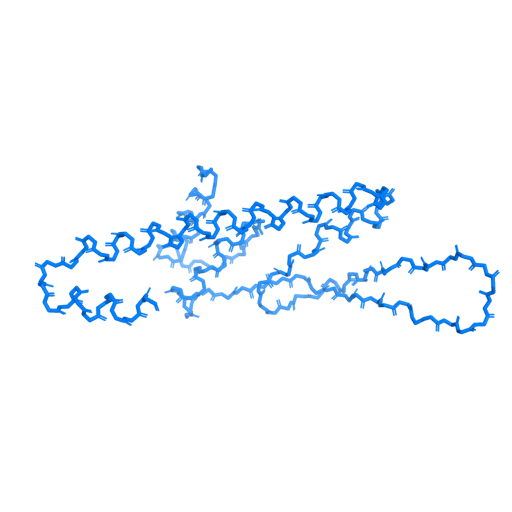 O 1
ATOM 814 N N . ARG A 1 105 ? 7.707 9.425 -14.930 1.00 85.94 105 ARG A N 1
ATOM 815 C CA . ARG A 1 105 ? 7.380 10.854 -14.860 1.00 85.94 105 ARG A CA 1
ATOM 816 C C . ARG A 1 105 ? 5.889 11.079 -14.618 1.00 85.94 105 ARG A C 1
ATOM 818 O O . ARG A 1 105 ? 5.514 11.906 -13.793 1.00 85.94 105 ARG A O 1
ATOM 825 N N . LYS A 1 106 ? 5.024 10.341 -15.320 1.00 86.19 106 LYS A N 1
ATOM 826 C CA . LYS A 1 106 ? 3.567 10.466 -15.168 1.00 86.19 106 LYS A CA 1
ATOM 827 C C . LYS A 1 106 ? 3.073 10.019 -13.796 1.00 86.19 106 LYS A C 1
ATOM 829 O O . LYS A 1 106 ? 2.170 10.658 -13.259 1.00 86.19 106 LYS A O 1
ATOM 834 N N . ALA A 1 107 ? 3.659 8.968 -13.229 1.00 83.75 107 ALA A N 1
ATOM 835 C CA . ALA A 1 107 ? 3.347 8.516 -11.879 1.00 83.75 107 ALA A CA 1
ATOM 836 C C . ALA A 1 107 ? 3.689 9.600 -10.846 1.00 83.75 107 ALA A C 1
ATOM 838 O O . ALA A 1 107 ? 2.828 9.967 -10.048 1.00 83.75 107 ALA A O 1
ATOM 839 N N . GLN A 1 108 ? 4.885 10.190 -10.941 1.00 85.00 108 GLN A N 1
ATOM 840 C CA . GLN A 1 108 ? 5.325 11.270 -10.053 1.00 85.00 108 GLN A CA 1
ATOM 841 C C . GLN A 1 108 ? 4.458 12.536 -10.190 1.00 85.00 108 GLN A C 1
ATOM 843 O O . GLN A 1 108 ? 4.052 13.140 -9.193 1.00 85.00 108 GLN A O 1
ATOM 848 N N . GLU A 1 109 ? 4.123 12.935 -11.423 1.00 87.56 109 GLU A N 1
ATOM 849 C CA . GLU A 1 109 ? 3.197 14.045 -11.685 1.00 87.56 109 GLU A CA 1
ATOM 850 C C . GLU A 1 109 ? 1.835 13.791 -11.020 1.00 87.56 109 GLU A C 1
ATOM 852 O O . GLU A 1 109 ? 1.295 14.667 -10.345 1.00 87.56 109 GLU A O 1
ATOM 857 N N . LEU A 1 110 ? 1.277 12.588 -11.167 1.00 85.50 110 LEU A N 1
ATOM 858 C CA . LEU A 1 110 ? -0.034 12.265 -10.610 1.00 85.50 110 LEU A CA 1
ATOM 859 C C . LEU A 1 110 ? -0.015 12.225 -9.080 1.00 85.50 110 LEU A C 1
ATOM 861 O O . LEU A 1 110 ? -0.930 12.753 -8.445 1.00 85.50 110 LEU A O 1
ATOM 865 N N . GLU A 1 111 ? 1.019 11.632 -8.492 1.00 82.50 111 GLU A N 1
ATOM 866 C CA . GLU A 1 111 ? 1.182 11.552 -7.043 1.00 82.50 111 GLU A CA 1
ATOM 867 C C . GLU A 1 111 ? 1.299 12.946 -6.421 1.00 82.50 111 GLU A C 1
ATOM 869 O O . GLU A 1 111 ? 0.521 13.284 -5.528 1.00 82.50 111 GLU A O 1
ATOM 874 N N . SER A 1 112 ? 2.155 13.809 -6.976 1.00 85.38 112 SER A N 1
ATOM 875 C CA . SER A 1 112 ? 2.305 15.190 -6.498 1.00 85.38 112 SER A CA 1
ATOM 876 C C . SER A 1 112 ? 0.998 15.992 -6.577 1.00 85.38 112 SER A C 1
ATOM 878 O O . SER A 1 112 ? 0.646 16.704 -5.634 1.00 85.38 112 SER A O 1
ATOM 880 N N . VAL A 1 113 ? 0.217 15.837 -7.654 1.00 88.12 113 VAL A N 1
ATOM 881 C CA . VAL A 1 113 ? -1.093 16.494 -7.803 1.00 88.12 113 VAL A CA 1
ATOM 882 C C . VAL A 1 113 ? -2.094 15.984 -6.766 1.00 88.12 113 VAL A C 1
ATOM 884 O O . VAL A 1 113 ? -2.856 16.775 -6.195 1.00 88.12 113 VAL A O 1
ATOM 887 N N . VAL A 1 114 ? -2.125 14.674 -6.517 1.00 84.75 114 VAL A N 1
ATOM 888 C CA . VAL A 1 114 ? -3.024 14.063 -5.528 1.00 84.75 114 VAL A CA 1
ATOM 889 C C . VAL A 1 114 ? -2.657 14.516 -4.117 1.00 84.75 114 VAL A C 1
ATOM 891 O O . VAL A 1 114 ? -3.544 14.925 -3.360 1.00 84.75 114 VAL A O 1
ATOM 894 N N . GLU A 1 115 ? -1.372 14.520 -3.775 1.00 83.38 115 GLU A N 1
ATOM 895 C CA . GLU A 1 115 ? -0.886 14.987 -2.480 1.00 83.38 115 GLU A CA 1
ATOM 896 C C . GLU A 1 115 ? -1.137 16.474 -2.254 1.00 83.38 115 GLU A C 1
ATOM 898 O O . GLU A 1 115 ? -1.583 16.856 -1.171 1.00 83.38 115 GLU A O 1
ATOM 903 N N . ALA A 1 116 ? -0.875 17.320 -3.253 1.00 85.62 116 ALA A N 1
ATOM 904 C CA . ALA A 1 116 ? -1.120 18.755 -3.161 1.00 85.62 116 ALA A CA 1
ATOM 905 C C . ALA A 1 116 ? -2.606 19.029 -2.908 1.00 85.62 116 ALA A C 1
ATOM 907 O O . ALA A 1 116 ? -2.960 19.732 -1.962 1.00 85.62 116 ALA A O 1
ATOM 908 N N . ARG A 1 117 ? -3.498 18.384 -3.673 1.00 84.69 117 ARG A N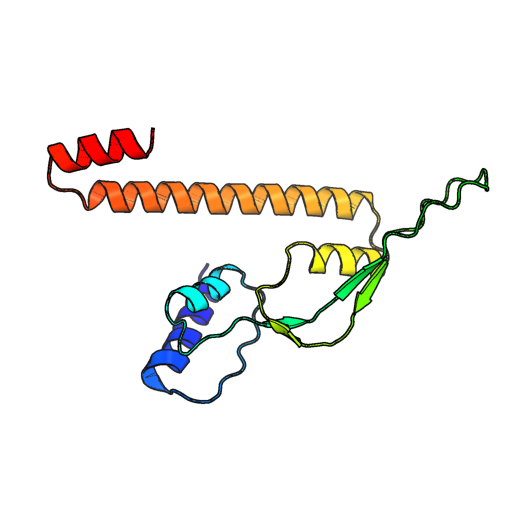 1
ATOM 909 C CA . ARG A 1 117 ? -4.953 18.492 -3.466 1.00 84.69 117 ARG A CA 1
ATOM 910 C C . ARG A 1 117 ? -5.379 18.015 -2.082 1.00 84.69 117 ARG A C 1
ATOM 912 O O . ARG A 1 117 ? -6.259 18.626 -1.475 1.00 84.69 117 ARG A O 1
ATOM 919 N N . ARG A 1 118 ? -4.781 16.931 -1.581 1.00 82.50 118 ARG A N 1
ATOM 920 C CA . ARG A 1 118 ? -5.078 16.395 -0.249 1.00 82.50 118 ARG A CA 1
ATOM 921 C C . ARG A 1 118 ? -4.620 17.350 0.852 1.00 82.50 118 ARG A C 1
ATOM 923 O O . ARG A 1 118 ? -5.399 17.617 1.764 1.00 82.50 118 ARG A O 1
ATOM 930 N N . ARG A 1 119 ? -3.411 17.907 0.731 1.00 83.88 119 ARG A N 1
ATOM 931 C CA . ARG A 1 119 ? -2.866 18.924 1.644 1.00 83.88 119 ARG A CA 1
ATOM 932 C C . ARG A 1 119 ? -3.741 20.171 1.666 1.00 83.88 119 ARG A C 1
ATOM 934 O O . ARG A 1 119 ? -4.206 20.545 2.736 1.00 83.88 119 ARG A O 1
ATOM 941 N N . SER A 1 120 ? -4.060 20.750 0.509 1.00 85.69 120 SER A N 1
ATOM 942 C CA . SER A 1 120 ? -4.919 21.939 0.432 1.00 85.69 120 SER A CA 1
ATOM 943 C C . SER A 1 120 ? -6.301 21.701 1.043 1.00 85.69 120 SER A C 1
ATOM 945 O O . SER A 1 120 ? -6.781 22.538 1.799 1.00 85.69 120 SER A O 1
ATOM 947 N N . LYS A 1 121 ? -6.940 20.550 0.780 1.00 83.56 121 LYS A N 1
ATOM 948 C CA . LYS A 1 121 ? -8.233 20.219 1.403 1.00 83.56 121 LYS A CA 1
ATOM 949 C C . LYS A 1 121 ? -8.140 20.075 2.918 1.00 83.56 121 LYS A C 1
ATOM 951 O O . LYS A 1 121 ? -9.047 20.529 3.612 1.00 83.56 121 LYS A O 1
ATOM 956 N N . LYS A 1 122 ? -7.073 19.451 3.424 1.00 83.19 122 LYS A N 1
ATOM 957 C CA . LYS A 1 122 ? -6.849 19.302 4.864 1.00 83.19 122 LYS A CA 1
ATOM 958 C C . LYS A 1 122 ? -6.684 20.670 5.527 1.00 83.19 122 LYS A C 1
ATOM 960 O O . LYS A 1 122 ? -7.446 20.980 6.428 1.00 83.19 122 LYS A O 1
ATOM 965 N N . LEU A 1 123 ? -5.818 21.524 4.978 1.00 84.06 123 LEU A N 1
ATOM 966 C CA . LEU A 1 123 ? -5.612 22.894 5.459 1.00 84.06 123 LEU A CA 1
ATOM 967 C C . LEU A 1 123 ? -6.907 23.717 5.459 1.00 84.06 123 LEU A C 1
ATOM 969 O O . LEU A 1 123 ? -7.186 24.413 6.426 1.00 84.06 123 LEU A O 1
ATOM 973 N N . LEU A 1 124 ? -7.718 23.614 4.401 1.00 84.88 124 LEU A N 1
ATOM 974 C CA . LEU A 1 124 ? -9.011 24.300 4.333 1.00 84.88 124 LEU A CA 1
ATOM 975 C C . LEU A 1 124 ? -10.006 23.779 5.374 1.00 84.88 124 LEU A C 1
ATOM 977 O O . LEU A 1 124 ? -10.747 24.570 5.946 1.00 84.88 124 LEU A O 1
ATOM 981 N N . THR A 1 125 ? -10.027 22.468 5.622 1.00 83.75 125 THR A N 1
ATOM 982 C CA . THR A 1 125 ? -10.906 21.858 6.633 1.00 83.75 125 THR A CA 1
ATOM 983 C C . THR A 1 125 ? -10.479 22.272 8.039 1.00 83.75 125 THR A C 1
ATOM 985 O O . THR A 1 125 ? -11.323 22.670 8.840 1.00 83.75 125 THR A O 1
ATOM 988 N N . ASP A 1 126 ? -9.172 22.257 8.306 1.00 82.38 126 ASP A N 1
ATOM 989 C CA . ASP A 1 126 ? -8.589 22.700 9.571 1.00 82.38 126 ASP A CA 1
ATOM 990 C C . ASP A 1 126 ? -8.910 24.185 9.804 1.00 82.38 126 ASP A C 1
ATOM 992 O O . AS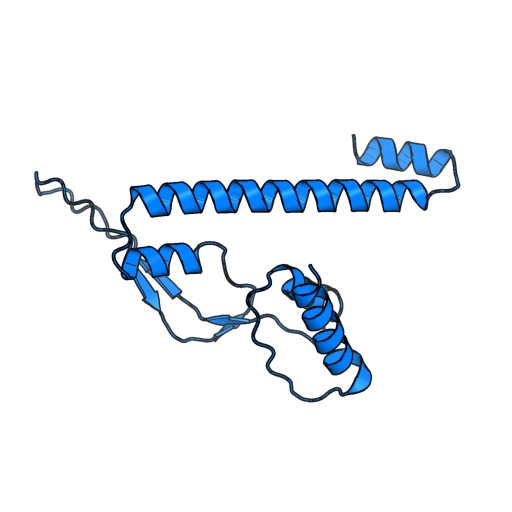P A 1 126 ? -9.459 24.537 10.844 1.00 82.38 126 ASP A O 1
ATOM 996 N N . MET A 1 127 ? -8.688 25.045 8.804 1.00 80.00 127 MET A N 1
ATOM 997 C CA . MET A 1 127 ? -9.023 26.473 8.866 1.00 80.00 127 MET A CA 1
ATOM 998 C C . MET A 1 127 ? -10.519 26.710 9.107 1.00 80.00 127 MET A C 1
ATOM 1000 O O . MET A 1 127 ? -10.880 27.563 9.911 1.00 80.00 127 MET A O 1
ATOM 1004 N N . TRP A 1 128 ? -11.392 25.956 8.435 1.00 80.88 128 TRP A N 1
ATOM 1005 C CA . TRP A 1 128 ? -12.844 26.084 8.588 1.00 80.88 128 TRP A CA 1
ATOM 1006 C C . TRP A 1 128 ? -13.341 25.655 9.977 1.00 80.88 128 TRP A C 1
ATOM 1008 O O . TRP A 1 128 ? -14.391 26.110 10.422 1.00 80.88 128 TRP A O 1
ATOM 1018 N N . SER A 1 129 ? -12.596 24.792 10.673 1.00 79.25 129 SER A N 1
ATOM 1019 C CA . SER A 1 129 ? -12.930 24.356 12.035 1.00 79.25 129 SER A CA 1
ATOM 1020 C C . SER A 1 129 ? -12.554 25.371 13.125 1.00 79.25 129 SER A C 1
ATOM 1022 O O . SER A 1 129 ? -13.061 25.285 14.244 1.00 79.25 129 SER A O 1
ATOM 1024 N N . ILE A 1 130 ? -11.706 26.355 12.806 1.00 82.44 130 ILE A N 1
ATOM 1025 C CA . ILE A 1 130 ? -11.279 27.400 13.741 1.00 82.44 130 ILE A CA 1
ATOM 1026 C C . ILE A 1 130 ? -12.344 28.499 13.774 1.00 82.44 130 ILE A C 1
ATOM 1028 O O . ILE A 1 130 ? -12.608 29.161 12.772 1.00 82.44 130 ILE A O 1
ATOM 1032 N N . THR A 1 131 ? -12.954 28.715 14.939 1.00 75.00 131 THR A N 1
ATOM 1033 C CA . THR A 1 131 ? -14.028 29.716 15.117 1.00 75.00 131 THR A CA 1
ATOM 1034 C C . THR A 1 131 ? -13.490 31.027 15.714 1.00 75.00 131 THR A C 1
ATOM 1036 O O . THR A 1 131 ? -14.152 32.064 15.706 1.00 75.00 131 THR A O 1
ATOM 1039 N N . ASP A 1 132 ? -12.258 31.002 16.216 1.00 79.25 132 ASP A N 1
ATOM 1040 C CA . ASP A 1 132 ? -11.642 32.013 17.059 1.00 79.25 132 ASP A CA 1
ATOM 1041 C C . ASP A 1 132 ? -10.423 32.683 16.395 1.00 79.25 132 ASP A C 1
ATOM 1043 O O . ASP A 1 132 ? -9.462 32.057 15.948 1.00 79.25 132 ASP A O 1
ATOM 1047 N N . LYS A 1 133 ? -10.462 34.022 16.359 1.00 71.31 133 LYS A N 1
ATOM 1048 C CA . LYS A 1 133 ? -9.462 34.890 15.715 1.00 71.31 133 LYS A CA 1
ATOM 1049 C C . LYS A 1 133 ? -8.002 34.681 16.180 1.00 71.31 133 LYS A C 1
ATOM 1051 O O . LYS A 1 133 ? -7.131 34.702 15.310 1.00 71.31 133 LYS A O 1
ATOM 1056 N N . PRO A 1 134 ? -7.678 34.512 17.482 1.00 75.88 134 PRO A N 1
ATOM 1057 C CA . PRO A 1 134 ? -6.284 34.340 17.908 1.00 75.88 134 PRO A CA 1
ATOM 1058 C C . PRO A 1 134 ? -5.680 33.003 17.451 1.00 75.88 134 PRO A C 1
ATOM 1060 O O . PRO A 1 134 ? -4.545 32.987 16.979 1.00 75.88 134 PRO A O 1
ATOM 1063 N N . SER A 1 135 ? -6.449 31.914 17.491 1.00 74.50 135 SER A N 1
ATOM 1064 C CA . SER A 1 135 ? -6.007 30.592 17.023 1.00 74.50 135 SER A CA 1
ATOM 1065 C C . SER A 1 135 ? -5.791 30.557 15.511 1.00 74.50 135 SER A C 1
ATOM 1067 O O . SER A 1 135 ? -4.870 29.900 15.030 1.00 74.50 135 SER A O 1
ATOM 1069 N N . LEU A 1 136 ? -6.570 31.336 14.752 1.00 74.38 136 LEU A N 1
ATOM 1070 C CA . LEU A 1 136 ? -6.388 31.478 13.307 1.00 74.38 136 LEU A CA 1
ATOM 1071 C C . LEU A 1 136 ? -5.077 32.206 12.966 1.00 74.38 136 LEU A C 1
ATOM 1073 O O . LEU A 1 136 ? -4.367 31.790 12.054 1.00 74.38 136 LEU A O 1
ATOM 1077 N N . MET A 1 137 ? -4.711 33.243 13.729 1.00 74.38 137 MET A N 1
ATOM 1078 C CA . MET A 1 137 ? -3.432 33.954 13.562 1.00 74.38 137 MET A CA 1
ATOM 1079 C C . MET A 1 137 ? -2.226 33.073 13.921 1.00 74.38 137 MET A C 1
ATOM 1081 O O . MET A 1 137 ? -1.211 33.119 13.229 1.00 74.38 137 MET A O 1
ATOM 1085 N N . GLN A 1 138 ? -2.348 32.236 14.955 1.00 78.00 138 GLN A N 1
ATOM 1086 C CA . GLN A 1 138 ? -1.314 31.271 15.340 1.00 78.00 138 GLN A CA 1
ATOM 1087 C C . GLN A 1 138 ? -1.149 30.156 14.292 1.00 78.00 138 GLN A C 1
ATOM 1089 O O . GLN A 1 138 ? -0.028 29.769 13.963 1.00 78.00 138 GLN A O 1
ATOM 1094 N N . TRP A 1 139 ? -2.253 29.681 13.710 1.00 74.94 139 TRP A N 1
ATOM 1095 C CA . TRP A 1 139 ? -2.238 28.718 12.607 1.00 74.94 139 TRP A CA 1
ATOM 1096 C C . TRP A 1 139 ? -1.596 29.302 11.340 1.00 74.94 139 TRP A C 1
ATOM 1098 O O . TRP A 1 139 ? -0.777 28.639 10.706 1.00 74.94 139 TRP A O 1
ATOM 1108 N N . LEU A 1 140 ? -1.902 30.562 11.005 1.00 75.19 140 LEU A N 1
ATOM 1109 C CA . LEU A 1 140 ? -1.314 31.262 9.855 1.00 75.19 140 LEU A CA 1
ATOM 1110 C C . LEU A 1 140 ? 0.204 31.431 9.996 1.00 75.19 140 LEU A C 1
ATOM 1112 O O . LEU A 1 140 ? 0.921 31.301 9.012 1.00 75.19 140 LEU A O 1
ATOM 1116 N N . GLN A 1 141 ? 0.697 31.681 11.212 1.00 76.00 141 GLN A N 1
ATOM 1117 C CA . GLN A 1 141 ? 2.134 31.766 11.492 1.00 76.00 141 GLN A CA 1
ATOM 1118 C C . GLN A 1 141 ? 2.845 30.409 11.415 1.00 76.00 141 GLN A C 1
ATOM 1120 O O . GLN A 1 141 ? 4.026 30.369 11.090 1.00 76.00 141 GLN A O 1
ATOM 1125 N N . SER A 1 142 ? 2.147 29.305 11.699 1.00 72.19 142 SER A N 1
ATOM 1126 C CA . SER A 1 142 ? 2.724 27.954 11.649 1.00 72.19 142 SER A CA 1
ATOM 1127 C C . SER A 1 142 ? 2.721 27.326 10.250 1.00 72.19 142 SER A C 1
ATOM 1129 O O . SER A 1 142 ? 3.444 26.356 10.036 1.00 72.19 142 SER A O 1
ATOM 1131 N N . ASN A 1 143 ? 1.895 27.834 9.330 1.00 64.81 143 ASN A N 1
ATOM 1132 C CA . ASN A 1 143 ? 1.702 27.289 7.980 1.00 64.81 143 ASN A CA 1
ATOM 1133 C C . ASN A 1 143 ? 2.098 28.277 6.858 1.00 64.81 143 ASN A C 1
ATOM 1135 O O . ASN A 1 143 ? 1.730 28.044 5.703 1.00 64.81 143 ASN A O 1
ATOM 1139 N N . SER A 1 144 ? 2.803 29.369 7.194 1.00 52.00 144 SER A N 1
ATOM 1140 C CA . SER A 1 144 ? 3.391 30.332 6.246 1.00 52.00 144 SER A CA 1
ATOM 1141 C C . SER A 1 144 ? 4.828 29.990 5.867 1.00 52.00 144 SER A C 1
ATOM 1143 O O . SER A 1 144 ? 5.502 29.268 6.631 1.00 52.00 144 SER A O 1
#